Protein AF-A0A524INY3-F1 (afdb_monomer_lite)

pLDDT: mean 96.55, std 3.62, range [68.75, 98.5]

Secondary structure (DSSP, 8-state):
-HHHHHHHHHHHHHHHHHHHHTT-PPPTT-TTHHHHHHHTSHHHHHHHHHHHHHHHHHHHH--HHHHHHHHHHHHHHHHHHHHHHHHHHHT-----

Sequence (96 aa):
EITVVALPCAGVYCEVGQYLLRKGPPRPSHPYRGWLELYGSPEFAKVAKWMRRVVNQCAKSAGKAEKARMEEAFLISSRYEWMFWDMAWREERWPV

Structure (mmCIF, N/CA/C/O backbone):
data_AF-A0A524INY3-F1
#
_entry.id   AF-A0A524INY3-F1
#
loop_
_atom_site.group_PDB
_atom_site.id
_atom_site.type_symbol
_atom_site.label_atom_id
_atom_site.label_alt_id
_atom_site.label_comp_id
_atom_site.label_asym_id
_atom_site.label_entity_id
_atom_site.label_seq_id
_atom_site.pdbx_PDB_ins_code
_atom_site.Cartn_x
_atom_site.Cartn_y
_atom_site.Cartn_z
_atom_site.occupancy
_atom_site.B_iso_or_equiv
_atom_site.auth_seq_id
_atom_site.auth_comp_id
_atom_site.auth_asym_id
_atom_site.auth_atom_id
_atom_site.pdbx_PDB_model_num
ATOM 1 N N . GLU A 1 1 ? -13.418 4.238 8.728 1.00 68.75 1 GLU A N 1
ATOM 2 C CA . GLU A 1 1 ? -13.285 2.944 8.013 1.00 68.75 1 GLU A CA 1
ATOM 3 C C . GLU A 1 1 ? -12.649 3.086 6.614 1.00 68.75 1 GLU A C 1
ATOM 5 O O . GLU A 1 1 ? -11.706 2.358 6.341 1.00 68.75 1 GLU A O 1
ATOM 10 N N . ILE A 1 2 ? -13.022 4.067 5.773 1.00 88.50 2 ILE A N 1
ATOM 11 C CA . ILE A 1 2 ? -12.469 4.241 4.399 1.00 88.50 2 ILE A CA 1
ATOM 12 C C . ILE A 1 2 ? -10.929 4.334 4.344 1.00 88.50 2 ILE A C 1
ATOM 14 O O . ILE A 1 2 ? -10.283 3.617 3.588 1.00 88.50 2 ILE A O 1
ATOM 18 N N . THR A 1 3 ? -10.297 5.177 5.164 1.00 92.75 3 THR A N 1
ATOM 19 C CA . THR A 1 3 ? -8.826 5.309 5.132 1.00 92.75 3 THR A CA 1
ATOM 20 C C . THR A 1 3 ? -8.108 4.029 5.568 1.00 92.75 3 THR A C 1
ATOM 22 O O . THR A 1 3 ? -6.976 3.792 5.159 1.00 92.75 3 THR A O 1
ATOM 25 N N . VAL A 1 4 ? -8.759 3.193 6.385 1.00 96.25 4 VAL A N 1
ATOM 26 C CA . VAL A 1 4 ? -8.185 1.933 6.878 1.00 96.25 4 VAL A CA 1
ATOM 27 C C . VAL A 1 4 ? -8.073 0.913 5.752 1.00 96.25 4 VAL A C 1
ATOM 29 O O . VAL A 1 4 ? -7.027 0.287 5.629 1.00 96.25 4 VAL A O 1
ATOM 32 N N . VAL A 1 5 ? -9.096 0.802 4.898 1.00 97.12 5 VAL A N 1
ATOM 33 C CA . VAL A 1 5 ? -9.062 -0.097 3.729 1.00 97.12 5 VAL A CA 1
ATOM 34 C C . VAL A 1 5 ? -8.138 0.400 2.620 1.00 97.12 5 VAL A C 1
ATOM 36 O O . VAL A 1 5 ? -7.683 -0.390 1.811 1.00 97.12 5 VAL A O 1
ATOM 39 N N . ALA A 1 6 ? -7.831 1.696 2.570 1.00 97.12 6 ALA A N 1
ATOM 40 C CA . ALA A 1 6 ? -6.894 2.240 1.589 1.00 97.12 6 ALA A CA 1
ATOM 41 C C . ALA A 1 6 ? -5.428 2.184 2.064 1.00 97.12 6 ALA A C 1
ATOM 43 O O . ALA A 1 6 ? -4.506 2.285 1.255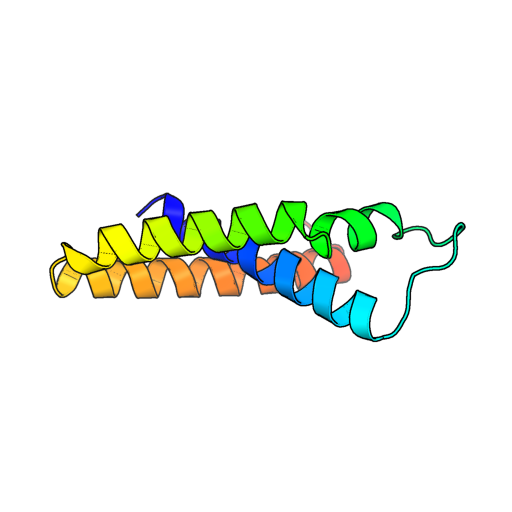 1.00 97.12 6 ALA A O 1
ATOM 44 N N . LEU A 1 7 ? -5.186 2.060 3.376 1.00 98.00 7 LEU A N 1
ATOM 45 C CA . LE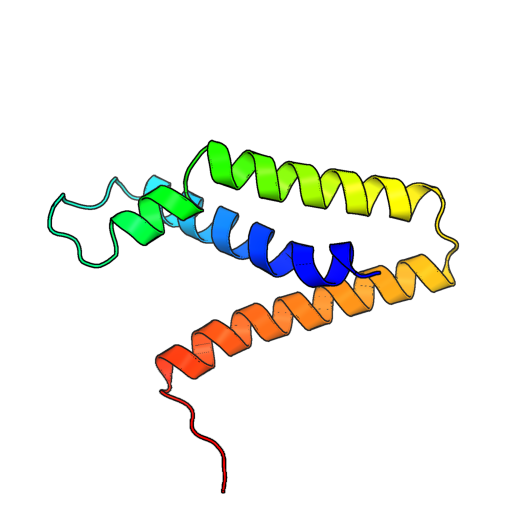U A 1 7 ? -3.837 2.110 3.939 1.00 98.00 7 LEU A CA 1
ATOM 46 C C . LEU A 1 7 ? -2.926 0.971 3.443 1.00 98.00 7 LEU A C 1
ATOM 48 O O . LEU A 1 7 ? -1.775 1.285 3.135 1.00 98.00 7 LEU A O 1
ATOM 52 N N . PRO A 1 8 ? -3.365 -0.301 3.337 1.00 98.25 8 PRO A N 1
ATOM 53 C CA . PRO A 1 8 ? -2.522 -1.364 2.793 1.00 98.25 8 PRO A CA 1
ATOM 54 C C . PRO A 1 8 ? -2.012 -1.065 1.383 1.00 98.25 8 PRO A C 1
ATOM 56 O O . PRO A 1 8 ? -0.826 -1.253 1.146 1.00 98.25 8 PRO A O 1
ATOM 59 N N . CYS A 1 9 ? -2.838 -0.487 0.506 1.00 97.50 9 CYS A N 1
ATOM 60 C CA . CYS A 1 9 ? -2.430 -0.090 -0.845 1.00 97.50 9 CYS A CA 1
ATOM 61 C C . CYS A 1 9 ? -1.207 0.841 -0.834 1.00 97.50 9 CYS A C 1
ATOM 63 O O . CYS A 1 9 ? -0.164 0.531 -1.407 1.00 97.50 9 CYS A O 1
ATOM 65 N N . ALA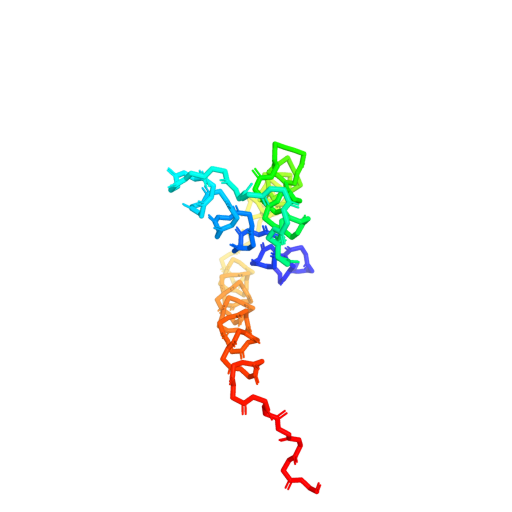 A 1 10 ? -1.268 1.956 -0.101 1.00 97.38 10 ALA A N 1
ATOM 66 C CA . ALA A 1 10 ? -0.119 2.860 -0.006 1.00 97.38 10 ALA A CA 1
ATOM 67 C C . ALA A 1 10 ? 1.041 2.268 0.818 1.00 97.38 10 ALA A C 1
ATOM 69 O O . ALA A 1 10 ? 2.210 2.506 0.518 1.00 97.38 10 ALA A O 1
ATOM 70 N N . GLY A 1 11 ? 0.739 1.516 1.878 1.00 97.94 11 GLY A N 1
ATOM 71 C CA . GLY A 1 11 ? 1.731 0.967 2.800 1.00 97.94 11 GLY A CA 1
ATOM 72 C C . GLY A 1 11 ? 2.579 -0.145 2.184 1.00 97.94 11 GLY A C 1
ATOM 73 O O . GLY A 1 11 ? 3.805 -0.067 2.229 1.00 97.94 11 GLY A O 1
ATOM 74 N N . VAL A 1 12 ? 1.934 -1.150 1.587 1.00 98.00 12 VAL A N 1
ATOM 75 C CA . VAL A 1 12 ? 2.590 -2.312 0.968 1.00 98.00 12 VAL A CA 1
ATOM 76 C C . VAL A 1 12 ? 3.460 -1.867 -0.200 1.00 98.00 12 VAL A C 1
ATOM 78 O O . VAL A 1 12 ? 4.638 -2.214 -0.238 1.00 98.00 12 VAL A O 1
ATOM 81 N N . TYR A 1 13 ? 2.932 -1.040 -1.106 1.00 98.06 13 TYR A N 1
ATOM 82 C CA . TYR A 1 13 ? 3.709 -0.540 -2.240 1.00 98.06 13 TYR A CA 1
ATOM 83 C C . TYR A 1 13 ? 4.923 0.280 -1.790 1.00 98.06 13 TYR A C 1
ATOM 85 O O . TYR A 1 13 ? 6.017 0.089 -2.322 1.00 98.06 13 TYR A O 1
ATOM 93 N N . CYS A 1 14 ? 4.760 1.146 -0.782 1.00 98.44 14 CYS A N 1
ATOM 94 C CA . CYS A 1 14 ? 5.874 1.914 -0.229 1.00 98.44 14 CYS A CA 1
ATOM 95 C C . CYS A 1 14 ? 6.967 1.002 0.348 1.00 98.44 14 CYS A C 1
ATOM 97 O O . CYS A 1 14 ? 8.151 1.215 0.085 1.00 98.44 14 CYS A O 1
ATOM 99 N N . GLU A 1 15 ? 6.587 -0.016 1.126 1.00 97.94 15 GLU A N 1
ATOM 100 C CA . GLU A 1 15 ? 7.547 -0.954 1.719 1.00 97.94 15 GLU A CA 1
ATOM 101 C C . GLU A 1 15 ? 8.267 -1.768 0.639 1.00 97.94 15 GLU A C 1
ATOM 103 O O . GLU A 1 15 ? 9.493 -1.864 0.664 1.00 97.94 15 GLU A O 1
ATOM 108 N N . VAL A 1 16 ? 7.536 -2.296 -0.349 1.00 97.62 16 VAL A N 1
ATOM 109 C CA . VAL A 1 16 ? 8.112 -3.066 -1.463 1.00 97.62 16 VAL A CA 1
ATOM 110 C C . VAL A 1 16 ? 9.070 -2.205 -2.286 1.00 97.62 16 VAL A C 1
ATOM 112 O O . VAL A 1 16 ? 10.200 -2.624 -2.542 1.00 97.62 16 VAL A O 1
ATOM 115 N N . GLY A 1 17 ? 8.665 -0.989 -2.661 1.00 97.19 17 GLY A N 1
ATOM 116 C CA . GLY A 1 17 ? 9.503 -0.062 -3.422 1.00 97.19 17 GLY A CA 1
ATOM 117 C C . GLY A 1 17 ? 10.799 0.275 -2.682 1.00 97.19 17 GLY A C 1
ATOM 118 O O . GLY A 1 17 ? 11.891 0.123 -3.232 1.00 97.19 17 GLY A O 1
ATOM 119 N N . GLN A 1 18 ? 10.702 0.644 -1.402 1.00 97.62 18 GLN A N 1
ATOM 120 C CA . GLN A 1 18 ? 11.878 0.924 -0.575 1.00 97.62 18 GLN A CA 1
ATOM 121 C C . GLN A 1 18 ? 12.757 -0.313 -0.377 1.00 97.62 18 GLN A C 1
ATOM 123 O O . GLN A 1 18 ? 13.981 -0.211 -0.444 1.00 97.62 18 GLN A O 1
ATOM 128 N N . TYR A 1 19 ? 12.160 -1.484 -0.148 1.00 97.50 19 TYR A N 1
ATOM 129 C CA . TYR A 1 19 ? 12.887 -2.742 -0.014 1.00 97.50 19 TYR A CA 1
ATOM 130 C C . TYR A 1 19 ? 13.693 -3.078 -1.270 1.00 97.50 19 TYR A C 1
ATOM 132 O O . TYR A 1 19 ? 14.856 -3.467 -1.160 1.00 97.50 19 TYR A O 1
ATOM 140 N N . LEU A 1 20 ? 13.111 -2.898 -2.457 1.00 96.44 20 LEU A N 1
ATOM 141 C CA . LEU A 1 20 ? 13.796 -3.157 -3.720 1.00 96.44 20 LEU A CA 1
ATOM 142 C C . LEU A 1 20 ? 14.900 -2.129 -3.995 1.00 96.44 20 LEU A C 1
ATOM 144 O O . LEU A 1 20 ? 16.001 -2.531 -4.361 1.00 96.44 20 LEU A O 1
ATOM 148 N N . LEU A 1 21 ? 14.672 -0.837 -3.733 1.00 95.38 21 LEU A N 1
ATOM 149 C CA . LEU A 1 21 ? 15.711 0.192 -3.889 1.00 95.38 21 LEU A CA 1
ATOM 150 C C . LEU A 1 21 ? 16.900 -0.004 -2.937 1.00 95.38 21 LEU A C 1
ATOM 152 O O . LEU A 1 21 ? 18.033 0.299 -3.311 1.00 95.38 21 LEU A O 1
ATOM 156 N N . ARG A 1 22 ? 16.686 -0.568 -1.736 1.00 95.88 22 ARG A N 1
ATOM 157 C CA . ARG A 1 22 ? 17.782 -0.947 -0.820 1.00 95.88 22 ARG A CA 1
ATOM 158 C C . ARG A 1 22 ? 18.726 -1.996 -1.417 1.00 95.88 22 ARG A C 1
ATOM 160 O O . ARG A 1 22 ? 19.868 -2.083 -0.978 1.00 95.88 22 ARG A O 1
ATOM 167 N N . LYS A 1 23 ? 18.283 -2.776 -2.410 1.00 93.62 23 LYS A N 1
ATOM 168 C CA . LYS A 1 23 ? 19.129 -3.751 -3.125 1.00 93.62 23 LYS A CA 1
ATOM 169 C C . LYS A 1 23 ? 19.979 -3.120 -4.232 1.00 93.62 23 LYS A C 1
ATOM 171 O O . LYS A 1 23 ? 20.832 -3.799 -4.795 1.00 93.62 23 LYS A O 1
ATOM 176 N N . GLY A 1 24 ? 19.761 -1.841 -4.530 1.00 91.69 24 GLY A N 1
ATOM 177 C CA . GLY A 1 24 ? 20.476 -1.083 -5.548 1.00 91.69 24 GLY A CA 1
ATOM 178 C C . GLY A 1 24 ? 19.516 -0.342 -6.483 1.00 91.69 24 GLY A C 1
ATOM 179 O O . GLY A 1 24 ? 18.402 -0.811 -6.728 1.00 91.69 24 GLY A O 1
ATOM 180 N N . PRO A 1 25 ? 19.927 0.819 -7.023 1.00 88.69 25 PRO A N 1
ATOM 181 C CA . PRO A 1 25 ? 19.091 1.573 -7.943 1.00 88.69 25 PRO A CA 1
ATOM 182 C C . PRO A 1 25 ? 18.901 0.808 -9.267 1.00 88.69 25 PRO A C 1
ATOM 184 O O . PRO A 1 25 ? 19.855 0.205 -9.774 1.00 88.69 25 PRO A O 1
ATOM 187 N N . PRO A 1 26 ? 17.697 0.839 -9.866 1.00 91.88 26 PRO A N 1
ATOM 188 C CA . PRO A 1 26 ? 17.469 0.247 -11.178 1.00 91.88 26 PRO A CA 1
ATOM 189 C C . PRO A 1 26 ? 18.300 0.961 -12.252 1.00 91.88 26 PRO A C 1
ATOM 191 O O . PRO A 1 26 ? 18.475 2.181 -12.228 1.00 91.88 26 PRO A O 1
ATOM 194 N N . ARG A 1 27 ? 18.791 0.200 -13.238 1.00 95.44 27 ARG A N 1
ATOM 195 C CA . ARG A 1 27 ? 19.471 0.773 -14.412 1.00 95.44 27 ARG A CA 1
ATOM 196 C C . ARG A 1 27 ? 18.529 1.717 -15.169 1.00 95.44 27 ARG A C 1
ATOM 198 O O . ARG A 1 27 ? 17.325 1.460 -15.185 1.00 95.44 27 ARG A O 1
ATOM 205 N N . PRO A 1 28 ? 19.047 2.727 -15.891 1.00 94.81 28 PRO A N 1
ATOM 206 C CA . PRO A 1 28 ? 18.195 3.654 -16.628 1.00 94.81 28 PRO A CA 1
ATOM 207 C C . PRO A 1 28 ? 17.227 3.016 -17.625 1.00 94.81 28 PRO A C 1
ATOM 209 O O . PRO A 1 28 ? 16.129 3.530 -17.796 1.00 94.81 28 PRO A O 1
ATOM 212 N N . SER A 1 29 ? 17.610 1.893 -18.234 1.00 96.81 29 SER A N 1
ATOM 213 C CA . SER A 1 29 ? 16.800 1.133 -19.192 1.00 96.81 29 SER A CA 1
ATOM 214 C C . SER A 1 29 ? 15.867 0.096 -18.557 1.00 96.81 29 SER A C 1
ATOM 216 O O . SER A 1 29 ? 15.213 -0.656 -19.276 1.00 96.81 29 SER A O 1
ATOM 218 N N . HIS A 1 30 ? 15.821 -0.009 -17.226 1.00 96.50 30 HIS A N 1
ATOM 219 C CA . HIS A 1 30 ? 15.021 -1.030 -16.559 1.00 96.50 30 HIS A CA 1
ATOM 220 C C . HIS A 1 30 ? 13.519 -0.754 -16.761 1.00 96.50 30 HIS A C 1
ATOM 222 O O . HIS A 1 30 ? 13.062 0.340 -16.420 1.00 96.50 30 HIS A O 1
ATOM 228 N N . PRO A 1 31 ? 12.721 -1.731 -17.234 1.00 97.31 31 PRO A N 1
ATOM 229 C CA . PRO A 1 31 ? 11.321 -1.502 -17.612 1.00 97.31 31 PRO A CA 1
ATOM 230 C C . PRO A 1 31 ? 10.453 -1.019 -16.441 1.00 97.31 31 PRO A C 1
ATOM 232 O O . PRO A 1 31 ? 9.536 -0.229 -16.627 1.00 97.31 31 PRO A O 1
ATOM 235 N N . TYR A 1 32 ? 10.788 -1.427 -15.213 1.00 96.00 32 TYR A N 1
ATOM 236 C CA . TYR A 1 32 ? 10.072 -1.027 -13.995 1.00 96.00 32 TYR A CA 1
ATOM 237 C C . TYR A 1 32 ? 10.712 0.145 -13.240 1.00 96.00 32 TYR A C 1
ATOM 239 O O . TYR A 1 32 ? 10.374 0.384 -12.083 1.00 96.00 32 TYR A O 1
ATOM 247 N N . ARG A 1 33 ? 11.664 0.870 -13.847 1.00 96.62 33 ARG A N 1
ATOM 248 C CA . ARG A 1 33 ? 12.388 1.955 -13.167 1.00 96.62 33 ARG A CA 1
ATOM 249 C C . ARG A 1 33 ? 11.444 3.003 -12.576 1.00 96.62 33 ARG A C 1
ATOM 251 O O . ARG A 1 33 ? 11.548 3.287 -11.389 1.00 96.62 33 ARG A O 1
ATOM 258 N N . GLY A 1 34 ? 10.503 3.514 -13.372 1.00 97.00 34 GLY A N 1
ATOM 259 C CA . GLY A 1 34 ? 9.554 4.534 -12.912 1.00 97.00 34 GLY A CA 1
ATOM 260 C C . GLY A 1 34 ? 8.654 4.047 -11.772 1.00 97.00 34 GLY A C 1
ATOM 261 O O . GLY A 1 34 ? 8.389 4.795 -10.838 1.00 97.00 34 GLY A O 1
ATOM 262 N N . TRP A 1 35 ? 8.250 2.773 -11.802 1.00 97.69 35 TRP A N 1
ATOM 263 C CA . TRP A 1 35 ? 7.484 2.145 -10.721 1.00 97.69 35 TRP A CA 1
ATOM 264 C C . TRP A 1 35 ? 8.299 2.109 -9.419 1.00 97.69 35 TRP A C 1
ATOM 266 O O . TRP A 1 35 ? 7.831 2.556 -8.374 1.00 97.69 35 TRP A O 1
ATOM 276 N N . LEU A 1 36 ? 9.554 1.652 -9.489 1.00 97.06 36 LEU A N 1
ATOM 277 C CA . LEU A 1 36 ? 10.451 1.574 -8.331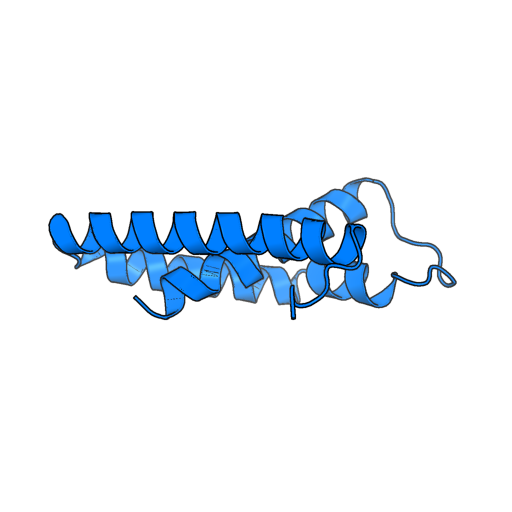 1.00 97.06 36 LEU A CA 1
ATOM 278 C C . LEU A 1 36 ? 10.780 2.955 -7.757 1.00 97.06 36 LEU A C 1
ATOM 280 O O . LEU A 1 36 ? 10.762 3.130 -6.541 1.00 97.06 36 LEU A O 1
ATOM 284 N N . GLU A 1 37 ? 11.064 3.929 -8.623 1.00 95.81 37 GLU A N 1
ATOM 285 C CA . GLU A 1 37 ? 11.350 5.307 -8.221 1.00 95.81 37 GLU A CA 1
ATOM 286 C C . GLU A 1 37 ? 10.134 5.950 -7.556 1.00 95.81 37 GLU A C 1
ATOM 288 O O . GLU A 1 37 ? 10.287 6.568 -6.509 1.00 95.81 37 GLU A O 1
ATOM 293 N N . LEU A 1 38 ? 8.926 5.748 -8.094 1.00 97.06 38 LEU A N 1
ATOM 294 C CA . LEU A 1 38 ? 7.694 6.266 -7.503 1.00 97.06 38 LEU A CA 1
ATOM 295 C C 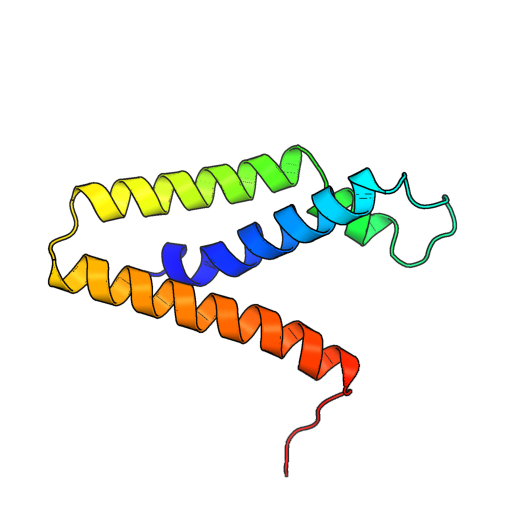. LEU A 1 38 ? 7.435 5.660 -6.122 1.00 97.06 38 LEU A C 1
ATOM 297 O O . LEU A 1 38 ? 7.361 6.387 -5.132 1.00 97.06 38 LEU A O 1
ATOM 301 N N . TYR A 1 39 ? 7.291 4.339 -6.039 1.00 98.06 39 TYR A N 1
ATOM 302 C CA . TYR A 1 39 ? 6.856 3.691 -4.801 1.00 98.06 39 TYR A CA 1
ATOM 303 C C . TYR A 1 39 ? 7.956 3.643 -3.739 1.00 98.06 39 TYR A C 1
ATOM 305 O O . TYR A 1 39 ? 7.663 3.641 -2.547 1.00 98.06 39 TYR A O 1
ATOM 313 N N . GLY A 1 40 ? 9.225 3.679 -4.144 1.00 96.94 40 GLY A N 1
ATOM 314 C CA . GLY A 1 40 ? 10.355 3.831 -3.234 1.00 96.94 40 GLY A CA 1
ATOM 315 C C . GLY A 1 40 ? 10.669 5.280 -2.841 1.00 96.94 40 GLY A C 1
ATOM 316 O O . GLY A 1 40 ? 11.546 5.491 -2.000 1.00 96.94 40 GLY A O 1
ATOM 317 N N . SER A 1 41 ? 9.983 6.275 -3.418 1.00 97.44 41 SER A N 1
ATOM 318 C CA . SER A 1 41 ? 10.297 7.692 -3.198 1.00 97.44 41 SER A CA 1
ATOM 319 C C . SER A 1 41 ? 10.007 8.172 -1.766 1.00 97.44 41 SER A C 1
ATOM 321 O O . SER A 1 41 ? 9.056 7.720 -1.111 1.00 97.44 41 SER A O 1
ATOM 323 N N . PRO A 1 42 ? 10.762 9.175 -1.278 1.00 97.44 42 PRO A N 1
ATOM 324 C CA . PRO A 1 42 ? 10.410 9.909 -0.065 1.00 97.44 42 PRO A CA 1
ATOM 325 C C . PRO A 1 42 ? 9.024 10.567 -0.132 1.00 97.44 42 PRO A C 1
ATOM 327 O O . PRO A 1 42 ? 8.349 10.693 0.891 1.00 97.44 42 PRO A O 1
ATOM 330 N N . GLU A 1 43 ? 8.589 11.003 -1.314 1.00 97.69 43 GLU A N 1
ATOM 331 C CA . GLU A 1 43 ? 7.292 11.634 -1.557 1.00 97.69 43 GLU A CA 1
ATOM 332 C C . GLU A 1 43 ? 6.149 10.651 -1.298 1.00 97.69 43 GLU A C 1
ATOM 334 O O . GLU A 1 43 ? 5.244 10.952 -0.515 1.00 97.69 43 GLU A O 1
ATOM 339 N N . PHE A 1 44 ? 6.222 9.447 -1.869 1.00 98.00 44 PHE A N 1
ATOM 340 C CA . PHE A 1 44 ? 5.212 8.414 -1.652 1.00 98.00 44 PHE A CA 1
ATOM 341 C C . PHE A 1 44 ? 5.215 7.917 -0.197 1.00 98.00 44 PHE A C 1
ATOM 343 O O . PHE A 1 44 ? 4.157 7.736 0.413 1.00 98.00 44 PHE A O 1
ATOM 350 N N . ALA A 1 45 ? 6.390 7.836 0.436 1.00 98.19 45 ALA A N 1
ATOM 351 C CA . ALA A 1 45 ? 6.499 7.515 1.859 1.00 98.19 45 ALA A CA 1
ATOM 352 C C . ALA A 1 45 ? 5.771 8.526 2.767 1.00 98.19 45 ALA A C 1
ATOM 354 O O . ALA A 1 45 ? 5.210 8.149 3.805 1.00 98.19 45 ALA A O 1
ATOM 355 N N . LYS A 1 46 ? 5.724 9.814 2.388 1.00 98.38 46 LYS A N 1
ATOM 356 C CA . LYS A 1 46 ? 4.935 10.828 3.115 1.00 98.38 46 LYS A CA 1
ATOM 357 C C . LYS A 1 46 ? 3.435 10.538 3.028 1.00 98.38 46 LYS A C 1
ATOM 359 O O . LYS A 1 46 ? 2.752 10.730 4.036 1.00 98.38 46 LYS A O 1
ATOM 364 N N . VAL A 1 47 ? 2.941 10.041 1.891 1.00 97.19 47 VAL A N 1
ATOM 365 C CA . VAL A 1 47 ? 1.533 9.640 1.708 1.00 97.19 47 VAL A CA 1
ATOM 366 C C . VAL A 1 47 ? 1.191 8.469 2.625 1.00 97.19 47 VAL A C 1
ATOM 368 O O . VAL A 1 47 ? 0.293 8.598 3.460 1.00 97.19 47 VAL A O 1
ATOM 371 N N . ALA A 1 48 ? 1.962 7.378 2.576 1.00 97.69 48 ALA A N 1
ATOM 372 C CA . ALA A 1 48 ? 1.749 6.216 3.443 1.00 97.69 48 ALA A CA 1
ATOM 373 C C . ALA A 1 48 ? 1.801 6.597 4.938 1.00 97.69 48 ALA A C 1
ATOM 375 O O . ALA A 1 48 ? 0.938 6.216 5.737 1.00 97.69 48 ALA A O 1
ATOM 376 N N . LYS A 1 49 ? 2.769 7.441 5.330 1.00 98.25 49 LYS A N 1
ATOM 377 C CA . LYS A 1 49 ? 2.878 7.962 6.702 1.00 98.25 49 LYS A CA 1
ATOM 378 C C . LYS A 1 49 ? 1.686 8.838 7.088 1.00 98.25 49 LYS A C 1
ATOM 380 O O . LYS A 1 49 ? 1.253 8.794 8.240 1.00 98.25 49 LYS A O 1
ATOM 385 N N . TRP A 1 50 ? 1.173 9.661 6.177 1.00 98.19 50 TRP A N 1
ATOM 386 C CA . TRP A 1 50 ? -0.018 10.473 6.416 1.00 98.19 50 TRP A CA 1
ATOM 387 C C . TRP A 1 50 ? -1.262 9.600 6.613 1.00 98.19 50 TRP A C 1
ATOM 389 O O . TRP A 1 50 ? -1.917 9.752 7.642 1.00 98.19 50 TRP A O 1
ATOM 399 N N . MET A 1 51 ? -1.517 8.628 5.735 1.00 98.19 51 MET A N 1
ATOM 400 C CA . MET A 1 51 ? -2.656 7.710 5.870 1.00 98.19 51 MET A CA 1
ATOM 401 C C . MET A 1 51 ? -2.611 6.953 7.199 1.00 98.19 51 MET A C 1
ATOM 403 O O . MET A 1 51 ? -3.604 6.910 7.925 1.00 98.19 51 MET A O 1
ATOM 407 N N . ARG A 1 52 ? -1.431 6.450 7.590 1.00 98.00 52 ARG A N 1
ATOM 408 C CA . ARG A 1 52 ? -1.240 5.793 8.891 1.00 98.00 52 ARG A CA 1
ATOM 409 C C . ARG A 1 52 ? -1.546 6.726 10.062 1.00 98.00 52 ARG A C 1
ATOM 411 O O . ARG A 1 52 ? -2.147 6.299 11.042 1.00 98.00 52 ARG A O 1
ATOM 418 N N . ARG A 1 53 ? -1.154 8.004 9.982 1.00 98.12 53 ARG A N 1
ATOM 419 C CA . ARG A 1 53 ? -1.496 8.995 11.019 1.00 98.12 53 ARG A CA 1
ATOM 420 C C . ARG A 1 53 ? -3.003 9.209 11.121 1.00 98.12 53 ARG A C 1
ATOM 422 O O . ARG A 1 53 ? -3.499 9.240 12.242 1.00 98.12 53 ARG A O 1
ATOM 429 N N . VAL A 1 54 ? -3.707 9.315 9.995 1.00 97.44 54 VAL A N 1
ATOM 430 C CA . VAL A 1 54 ? -5.172 9.460 9.972 1.00 97.44 54 VAL A CA 1
ATOM 431 C C . VAL A 1 54 ? -5.841 8.240 10.609 1.00 97.44 54 VAL A C 1
ATOM 433 O O . VAL A 1 54 ? -6.645 8.396 11.523 1.00 97.44 54 VAL A O 1
ATOM 436 N N . VAL A 1 55 ? -5.443 7.024 10.219 1.00 97.69 55 VAL A N 1
ATOM 437 C CA . VAL A 1 55 ? -5.956 5.781 10.824 1.00 97.69 55 VAL A CA 1
ATOM 438 C C . VAL A 1 55 ? -5.704 5.746 12.333 1.00 97.69 55 VAL A C 1
ATOM 440 O O . VAL A 1 55 ? -6.626 5.486 13.104 1.00 97.69 55 VAL A O 1
ATOM 443 N N . ASN A 1 56 ? -4.487 6.081 12.770 1.00 97.50 56 ASN A N 1
ATOM 444 C CA . ASN A 1 56 ? -4.143 6.124 14.191 1.00 97.50 56 ASN A CA 1
ATOM 445 C C . ASN A 1 56 ? -4.957 7.173 14.962 1.00 97.50 56 ASN A C 1
ATOM 447 O O . ASN A 1 56 ? -5.282 6.952 16.124 1.00 97.50 56 ASN A O 1
ATOM 451 N N . GLN A 1 57 ? -5.275 8.318 14.351 1.00 96.94 57 GLN A N 1
ATOM 452 C CA . GLN A 1 57 ? -6.128 9.339 14.964 1.00 96.94 57 GLN A CA 1
ATOM 453 C C . GLN A 1 57 ? -7.560 8.829 15.142 1.00 96.94 57 GLN A C 1
ATOM 455 O O . GLN A 1 57 ? -8.078 8.915 16.251 1.00 96.94 57 GLN A O 1
ATOM 460 N N . CYS A 1 58 ? -8.155 8.220 14.111 1.00 95.69 58 CYS A N 1
ATOM 461 C CA . CYS A 1 58 ? -9.477 7.596 14.217 1.00 95.69 58 CYS A CA 1
ATOM 462 C C . CYS A 1 58 ? -9.499 6.498 15.291 1.00 95.69 58 CYS A C 1
ATOM 464 O O . CYS A 1 58 ? -10.410 6.440 16.113 1.00 95.69 58 CYS A O 1
ATOM 466 N N . ALA A 1 59 ? -8.453 5.669 15.348 1.00 96.38 59 ALA A N 1
ATOM 467 C CA . ALA A 1 59 ? -8.352 4.596 16.330 1.00 96.38 59 ALA A CA 1
ATOM 468 C C . ALA A 1 59 ? -8.289 5.110 17.780 1.00 96.38 59 ALA A C 1
ATOM 470 O O . ALA A 1 59 ? -8.702 4.399 18.691 1.00 96.38 59 ALA A O 1
ATOM 471 N N . LYS A 1 60 ? -7.793 6.328 18.041 1.00 97.12 60 LYS A N 1
ATOM 472 C CA . LYS A 1 60 ? -7.742 6.879 19.409 1.00 97.12 60 LYS A CA 1
ATOM 473 C C . LYS A 1 60 ? -9.131 7.132 19.991 1.00 97.12 60 LYS A C 1
ATOM 475 O O . LYS A 1 60 ? -9.328 6.872 21.173 1.00 97.12 60 LYS A O 1
ATOM 480 N N . SER A 1 61 ? -10.066 7.614 19.176 1.00 94.94 61 SER A N 1
ATOM 481 C CA . SER A 1 61 ? -11.451 7.886 19.582 1.00 94.94 61 SER A CA 1
ATOM 482 C C . SER A 1 61 ? -12.388 6.689 19.402 1.00 94.94 61 SER A C 1
ATOM 484 O O . SER A 1 61 ? -13.496 6.708 19.928 1.00 94.94 61 SER A O 1
ATOM 486 N N . ALA A 1 62 ? -11.959 5.656 18.674 1.00 96.50 62 ALA A N 1
ATOM 487 C CA . ALA A 1 62 ? -12.776 4.487 18.376 1.00 96.50 62 ALA A CA 1
ATOM 488 C C . ALA A 1 62 ? -13.026 3.597 19.607 1.00 96.50 62 ALA A C 1
ATOM 490 O O . ALA A 1 62 ? -12.117 3.286 20.391 1.00 96.50 62 ALA A O 1
ATOM 491 N N . GLY A 1 63 ? -14.265 3.114 19.727 1.00 97.94 63 GLY A N 1
ATOM 492 C CA . GLY A 1 63 ? -14.645 2.091 20.701 1.00 97.94 63 GLY A CA 1
ATOM 493 C C . GLY A 1 63 ? -14.065 0.710 20.362 1.00 97.94 63 GLY A C 1
ATOM 494 O O . GLY A 1 63 ? -13.549 0.482 19.269 1.00 97.94 63 GLY A O 1
ATOM 495 N N . LYS A 1 64 ? -14.176 -0.255 21.287 1.00 97.88 64 LYS A N 1
ATOM 496 C CA . LYS A 1 64 ? -13.623 -1.615 21.105 1.00 97.88 64 LYS A CA 1
ATOM 497 C C . LYS A 1 64 ? -14.145 -2.306 19.838 1.00 97.88 64 LYS A C 1
ATOM 499 O O . LYS A 1 64 ? -13.357 -2.866 19.084 1.00 97.88 64 LYS A O 1
ATOM 504 N N . ALA A 1 65 ? -15.456 -2.245 19.598 1.00 97.69 65 ALA A N 1
ATOM 505 C CA . ALA A 1 65 ? -16.077 -2.875 18.432 1.00 97.69 65 ALA A CA 1
ATOM 506 C C . ALA A 1 65 ? -15.634 -2.228 17.108 1.00 97.69 65 ALA A C 1
ATOM 508 O O . ALA A 1 65 ? -15.420 -2.921 16.122 1.00 97.69 65 ALA A O 1
ATOM 509 N N . GLU A 1 66 ? -15.462 -0.906 17.088 1.00 96.94 66 GLU A N 1
ATOM 510 C CA . GLU A 1 66 ? -14.984 -0.191 15.903 1.00 96.94 66 GLU A CA 1
ATOM 511 C C . GLU A 1 66 ? -13.514 -0.505 15.615 1.00 96.94 66 GLU A C 1
ATOM 513 O O . GLU A 1 66 ? -13.172 -0.794 14.474 1.00 96.94 66 GLU A O 1
ATOM 518 N N . LYS A 1 67 ? -12.656 -0.553 16.642 1.00 97.56 67 LYS A N 1
ATOM 519 C CA . LYS A 1 67 ? -11.256 -0.980 16.488 1.00 97.56 67 LYS A CA 1
ATOM 520 C C . LYS A 1 67 ? -11.139 -2.378 15.887 1.00 97.56 67 LYS A C 1
ATOM 522 O O . LYS A 1 67 ? -10.321 -2.569 14.995 1.00 97.56 67 LYS A O 1
ATOM 527 N N . ALA A 1 68 ? -11.977 -3.317 16.331 1.00 97.88 68 ALA A N 1
ATOM 528 C CA . ALA A 1 68 ? -12.010 -4.665 15.769 1.00 97.88 68 ALA A CA 1
ATOM 529 C C . ALA A 1 68 ? -12.372 -4.653 14.273 1.00 97.88 68 ALA A C 1
ATOM 531 O O . ALA A 1 68 ? -11.685 -5.285 13.476 1.00 97.88 68 ALA A O 1
ATOM 532 N N . ARG A 1 69 ? -13.377 -3.862 13.865 1.00 97.94 69 ARG A N 1
ATOM 533 C CA . ARG A 1 69 ? -13.717 -3.695 12.439 1.00 97.94 69 ARG A CA 1
ATOM 534 C C . ARG A 1 69 ? -12.605 -3.023 11.638 1.00 97.94 69 ARG A C 1
ATOM 536 O O . ARG A 1 69 ? -12.362 -3.401 10.499 1.00 97.94 69 ARG A O 1
ATOM 543 N N . MET A 1 70 ? -11.924 -2.029 12.210 1.00 98.06 70 MET A N 1
ATOM 544 C CA . MET A 1 70 ? -10.772 -1.391 11.566 1.00 98.06 70 MET A CA 1
ATOM 545 C C . MET A 1 70 ? -9.649 -2.408 11.325 1.00 98.06 70 MET A C 1
ATOM 547 O O . MET A 1 70 ? -9.097 -2.465 10.230 1.00 98.06 70 MET A O 1
ATOM 551 N N . GLU A 1 71 ? -9.320 -3.222 12.326 1.00 97.81 71 GLU A N 1
ATOM 552 C CA . GLU A 1 71 ? -8.310 -4.274 12.201 1.00 97.81 71 GLU A CA 1
ATOM 553 C C . GLU A 1 71 ? -8.691 -5.299 11.126 1.00 97.81 71 GLU A C 1
ATOM 555 O O . GLU A 1 71 ? -7.897 -5.570 10.226 1.00 97.81 71 GLU A O 1
ATOM 560 N N . GLU A 1 72 ? -9.926 -5.800 11.156 1.00 98.19 72 GLU A N 1
ATOM 561 C CA . GLU A 1 72 ? -10.440 -6.731 10.151 1.00 98.19 72 GLU A CA 1
ATOM 562 C C . GLU A 1 72 ? -10.367 -6.143 8.735 1.00 98.19 72 GLU A C 1
ATOM 564 O O . GLU A 1 72 ? -9.834 -6.776 7.822 1.00 98.19 72 GLU A O 1
ATOM 569 N N . ALA A 1 73 ? -10.822 -4.902 8.555 1.00 98.06 73 ALA A N 1
ATOM 570 C CA . ALA A 1 73 ? -10.793 -4.209 7.273 1.00 98.06 73 ALA A CA 1
ATOM 571 C C . ALA A 1 73 ? -9.359 -4.022 6.739 1.00 98.06 73 ALA A C 1
ATOM 573 O O . ALA A 1 73 ? -9.105 -4.217 5.547 1.00 98.06 73 ALA A O 1
ATOM 574 N N . PHE A 1 74 ? -8.409 -3.689 7.620 1.00 98.06 74 PHE A N 1
ATOM 575 C CA . PHE A 1 74 ? -6.991 -3.583 7.273 1.00 98.06 74 PHE A CA 1
ATOM 576 C C . PHE A 1 74 ? -6.411 -4.935 6.835 1.00 98.06 74 PHE A C 1
ATOM 578 O O . PHE A 1 74 ? -5.710 -5.012 5.823 1.00 98.06 74 PHE A O 1
ATOM 585 N N . LEU A 1 75 ? -6.715 -6.009 7.570 1.00 98.19 75 LEU A N 1
ATOM 586 C CA . LEU A 1 75 ? -6.251 -7.360 7.250 1.00 98.19 75 LEU A CA 1
ATOM 587 C C . LEU A 1 75 ? -6.838 -7.870 5.929 1.00 98.19 75 LEU A C 1
ATOM 589 O O . LEU A 1 75 ? -6.102 -8.440 5.126 1.00 98.19 75 LEU A O 1
ATOM 593 N N . ILE A 1 76 ? -8.129 -7.642 5.676 1.00 98.31 76 ILE A N 1
ATOM 594 C CA . ILE A 1 76 ? -8.785 -8.018 4.416 1.00 98.31 76 ILE A CA 1
ATOM 595 C C . ILE A 1 76 ? -8.135 -7.295 3.236 1.00 98.31 76 ILE A C 1
ATOM 597 O O . ILE A 1 76 ? -7.718 -7.945 2.282 1.00 98.31 76 ILE A O 1
ATOM 601 N N . SER A 1 77 ? -7.980 -5.971 3.311 1.00 98.19 77 SER A N 1
ATOM 602 C CA . SER A 1 77 ? -7.329 -5.216 2.236 1.00 98.19 77 SER A CA 1
ATOM 603 C C . SER A 1 77 ? -5.870 -5.648 2.037 1.00 98.19 77 SER A C 1
ATOM 605 O O . SER A 1 77 ? -5.439 -5.800 0.900 1.00 98.19 77 SER A O 1
ATOM 607 N N . SER A 1 78 ? -5.136 -5.970 3.107 1.00 98.06 78 SER A N 1
ATOM 608 C CA . SER A 1 78 ? -3.766 -6.498 2.991 1.00 98.06 78 SER A CA 1
ATOM 609 C C . SER A 1 78 ? -3.710 -7.861 2.287 1.00 98.06 78 SER A C 1
ATOM 611 O O . SER A 1 78 ? -2.788 -8.115 1.515 1.00 98.06 78 SER A O 1
ATOM 613 N N . ARG A 1 79 ? -4.696 -8.741 2.521 1.00 98.50 79 ARG A N 1
ATOM 614 C CA . ARG A 1 79 ? -4.831 -10.007 1.777 1.00 98.50 79 ARG A CA 1
ATOM 615 C C . ARG A 1 79 ? -5.131 -9.745 0.305 1.00 98.50 79 ARG A C 1
ATOM 617 O O . ARG A 1 79 ? -4.524 -10.390 -0.542 1.00 98.50 79 ARG A O 1
ATOM 624 N N . TYR A 1 80 ? -6.004 -8.783 0.006 1.00 98.38 80 TYR A N 1
ATOM 625 C CA . TYR A 1 80 ? -6.294 -8.406 -1.375 1.00 98.38 80 TYR A CA 1
ATOM 626 C C . TYR A 1 80 ? -5.093 -7.798 -2.095 1.00 98.38 80 TYR A C 1
ATOM 628 O O . TYR A 1 80 ? -4.923 -8.096 -3.266 1.00 98.38 80 TYR A O 1
ATOM 636 N N . GLU A 1 81 ? -4.219 -7.044 -1.426 1.00 98.38 81 GLU A N 1
ATOM 637 C CA . GLU A 1 81 ? -2.953 -6.602 -2.032 1.00 98.38 81 GLU A CA 1
ATOM 638 C C . GLU A 1 81 ? -2.082 -7.795 -2.446 1.00 98.38 81 GLU A C 1
ATOM 640 O O . GLU A 1 81 ? -1.569 -7.836 -3.559 1.00 98.38 81 GLU A O 1
ATOM 645 N N . TRP A 1 82 ? -1.944 -8.809 -1.585 1.00 97.75 82 TRP A N 1
ATOM 646 C CA . TRP A 1 82 ? -1.220 -10.032 -1.948 1.00 97.75 82 TRP A CA 1
ATOM 647 C C . TRP A 1 82 ? -1.880 -10.768 -3.124 1.00 97.75 82 TRP A C 1
ATOM 649 O O . TRP A 1 82 ? -1.192 -11.133 -4.077 1.00 97.75 82 TRP A O 1
ATOM 659 N N . MET A 1 83 ? -3.206 -10.930 -3.092 1.00 98.31 83 MET A N 1
ATOM 660 C CA . MET A 1 83 ? -3.960 -11.545 -4.189 1.00 98.31 83 MET A CA 1
ATOM 661 C C . MET A 1 83 ? -3.843 -10.734 -5.484 1.00 98.31 83 MET A C 1
ATOM 663 O O . MET A 1 83 ? -3.773 -11.323 -6.551 1.00 98.31 83 MET A O 1
ATOM 667 N N . PHE A 1 84 ? -3.755 -9.404 -5.406 1.00 98.25 84 PHE A N 1
ATOM 668 C CA . PHE A 1 84 ? -3.562 -8.527 -6.560 1.00 98.25 84 PHE A CA 1
ATOM 669 C C . PHE A 1 84 ? -2.216 -8.789 -7.256 1.00 98.25 84 PHE A C 1
ATOM 671 O O . PHE A 1 84 ? -2.129 -8.797 -8.484 1.00 98.25 84 PHE A O 1
ATOM 678 N N . TRP A 1 85 ? -1.158 -9.052 -6.486 1.00 97.69 85 TRP A N 1
ATOM 679 C CA . TRP A 1 85 ? 0.125 -9.472 -7.050 1.00 97.69 85 TRP A CA 1
ATOM 680 C C . TRP A 1 85 ? 0.062 -10.882 -7.649 1.00 97.69 85 TRP A C 1
ATOM 682 O O . TRP A 1 85 ? 0.575 -11.100 -8.746 1.00 97.69 85 TRP A O 1
ATOM 692 N N . ASP A 1 86 ? -0.578 -11.830 -6.957 1.00 98.38 86 ASP A N 1
ATOM 693 C CA . ASP A 1 86 ? -0.704 -13.220 -7.420 1.00 98.38 86 ASP A CA 1
ATOM 694 C C . ASP A 1 86 ? -1.566 -13.330 -8.689 1.00 98.38 86 ASP A C 1
ATOM 696 O O . ASP A 1 86 ? -1.180 -14.018 -9.631 1.00 98.38 86 ASP A O 1
ATOM 700 N N . MET A 1 87 ? -2.674 -12.589 -8.775 1.00 98.12 87 MET A N 1
ATOM 701 C CA . MET A 1 87 ? -3.553 -12.590 -9.948 1.00 98.12 87 MET A CA 1
ATOM 702 C C . MET A 1 87 ? -2.845 -12.018 -11.184 1.00 98.12 87 MET A C 1
ATOM 704 O O . MET A 1 87 ? -2.999 -12.554 -12.277 1.00 98.12 87 MET A O 1
ATOM 708 N N . ALA A 1 88 ? -2.022 -10.972 -11.023 1.00 97.75 88 ALA A N 1
ATOM 709 C CA . ALA A 1 88 ? -1.232 -10.416 -12.120 1.00 97.75 88 ALA A CA 1
ATOM 710 C C . ALA A 1 88 ? -0.148 -11.401 -12.579 1.00 97.75 88 ALA A C 1
ATOM 712 O O . ALA A 1 88 ? 0.088 -11.546 -13.774 1.00 97.75 88 ALA A O 1
ATOM 713 N N . TRP A 1 89 ? 0.477 -12.112 -11.635 1.00 97.62 89 TRP A N 1
ATOM 714 C CA . TRP A 1 89 ? 1.471 -13.146 -11.926 1.00 97.62 89 TRP A CA 1
ATOM 715 C C . TRP A 1 89 ? 0.875 -14.369 -12.635 1.00 97.62 89 TRP A C 1
ATOM 717 O O . TRP A 1 89 ? 1.506 -14.944 -13.519 1.00 97.62 89 TRP A O 1
ATOM 727 N N . ARG A 1 90 ? -0.338 -14.772 -12.248 1.00 97.94 90 ARG A N 1
ATOM 728 C CA . ARG A 1 90 ? -1.075 -15.893 -12.851 1.00 97.94 90 ARG A CA 1
ATOM 729 C C . ARG A 1 90 ? -1.849 -15.510 -14.108 1.00 97.94 90 ARG A C 1
ATOM 731 O O . ARG A 1 90 ? -2.438 -16.398 -14.719 1.00 97.94 90 ARG A O 1
ATOM 738 N N . GLU A 1 91 ? -1.877 -14.224 -14.455 1.00 97.94 91 GLU A N 1
ATOM 739 C CA . GLU A 1 91 ? -2.748 -13.665 -15.493 1.00 97.94 91 GLU A CA 1
ATOM 740 C C . GLU A 1 91 ? -4.205 -14.126 -15.319 1.00 97.94 91 GLU A C 1
ATOM 742 O O . GLU A 1 91 ? -4.854 -14.590 -16.261 1.00 97.94 91 GLU A O 1
ATOM 747 N N . GLU A 1 92 ? -4.694 -14.048 -14.077 1.00 97.69 92 GLU A N 1
ATOM 748 C CA . GLU A 1 92 ? -6.016 -14.533 -13.691 1.00 97.69 92 GLU A CA 1
ATOM 749 C C . GLU A 1 92 ? -7.103 -13.928 -14.583 1.00 97.69 92 GLU A C 1
ATOM 751 O O . GLU A 1 92 ? -7.100 -12.739 -14.918 1.00 97.69 92 GLU A O 1
ATOM 756 N N . ARG A 1 93 ? -8.057 -14.773 -14.971 1.00 96.75 93 ARG A N 1
ATOM 7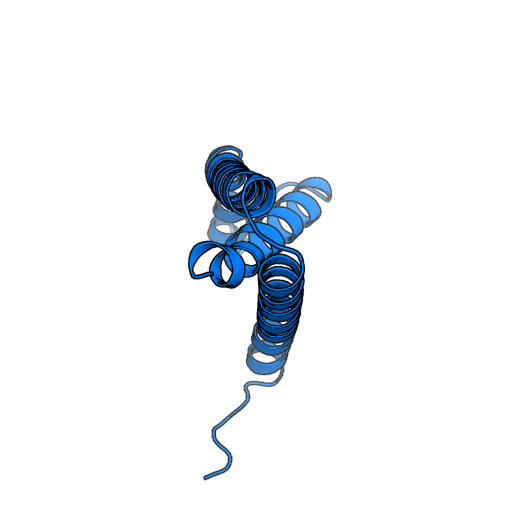57 C CA . ARG A 1 93 ? -9.211 -14.385 -15.775 1.00 96.75 93 ARG A CA 1
ATOM 758 C C . ARG A 1 93 ? -10.483 -14.662 -15.009 1.00 96.75 93 ARG A C 1
ATOM 760 O O . ARG A 1 93 ? -10.534 -15.529 -14.140 1.00 96.75 93 ARG A O 1
ATOM 767 N N . TRP A 1 94 ? -11.527 -13.949 -15.403 1.00 94.25 94 TRP A N 1
ATOM 768 C CA . TRP A 1 94 ? -12.872 -14.259 -14.960 1.00 94.25 94 TRP A CA 1
ATOM 769 C C . TRP A 1 94 ? -13.202 -15.729 -15.265 1.00 94.25 94 TRP A C 1
ATOM 771 O O . TRP A 1 94 ? -12.880 -16.205 -16.355 1.00 94.25 94 TRP A O 1
ATOM 781 N N . PRO A 1 95 ? -13.836 -16.453 -14.330 1.00 91.38 95 PRO A N 1
ATOM 782 C CA . PRO A 1 95 ? -14.141 -17.873 -14.492 1.00 91.38 95 PRO A CA 1
ATOM 783 C C . PRO A 1 95 ? -15.389 -18.126 -15.365 1.00 91.38 95 PRO A C 1
ATOM 785 O O . PRO A 1 95 ? -16.061 -19.139 -15.178 1.00 91.38 95 PRO A O 1
ATOM 788 N N . VAL A 1 96 ? -15.731 -17.198 -16.268 1.00 85.38 96 VAL A N 1
ATOM 789 C CA . VAL A 1 96 ? -16.948 -17.204 -17.100 1.00 85.38 96 VAL A CA 1
ATOM 790 C C . VAL A 1 96 ? -16.637 -16.975 -18.570 1.00 85.38 96 VAL A C 1
ATOM 792 O O . VAL A 1 96 ? -15.757 -16.133 -18.863 1.00 85.38 96 VAL A O 1
#

Foldseek 3Di:
DVLLLCLLVLPVLLVVLLVVCVVDQDDPPDPCNVSSCVSPDPVSVVVSVVSVVVLVVCVVPDDPVVVVVSVVSNVVSNVVVVVVVVCVVVVPDDPD

Radius of gyration: 16.04 Å; chains: 1; bounding box: 37×30×40 Å